Protein AF-A0A8T0FDW3-F1 (afdb_monomer_lite)

Secondary structure (DSSP, 8-state):
----------PPEEEEEEE--GGG--GGGTEEEEEEE--TTSSS-EEEE-SSSEEEEEEESS-EEEEEEEEEPTT-SS-EEEEEEEE-TT-TTTT---------SS--HHHHHHHHHTT--S-----------PPPP-

Sequence (138 aa):
MSSFQNNQRETMHPFLGIVQGANGNEIKYIVEKVIFHLPDSYPDPKRIKEKPPFILSESTSQNVSIEIEVYFCKEAKLKKVNYIYDICINDDEVNALWTKNLMFPNPSKEFEKKLLLAGGPGDYVSSSTIKSEEPQIL

pLDDT: mean 80.21, std 20.62, range [30.88, 98.31]

Organism: Argiope bruennichi (NCBI:txid94029)

InterPro domains:
  IPR038704 YEATS superfamily [G3DSA:2.60.40.1970] (2-118)
  IPR052790 YEATS domain-containing [PTHR47827] (19-126)
  IPR055129 YEATS domain [PF03366] (12-88)
  IPR055129 YEATS domain [PS51037] (1-118)

Structure (mmCIF, N/CA/C/O backbone):
data_AF-A0A8T0FDW3-F1
#
_entry.id   AF-A0A8T0FDW3-F1
#
loop_
_atom_site.group_PDB
_atom_site.id
_atom_site.type_symbol
_atom_site.label_atom_id
_atom_site.label_alt_id
_atom_site.label_comp_id
_atom_site.label_asym_id
_atom_site.label_entity_id
_atom_site.label_seq_id
_atom_site.pdbx_PDB_ins_code
_atom_site.Cartn_x
_atom_site.Cartn_y
_atom_site.Cartn_z
_atom_site.occupancy
_atom_site.B_iso_or_equiv
_atom_site.auth_seq_id
_atom_site.auth_comp_id
_atom_site.auth_asym_id
_atom_site.auth_atom_id
_atom_site.pdbx_PDB_model_num
ATOM 1 N N . MET A 1 1 ? 28.658 -9.476 -48.622 1.00 40.69 1 MET A N 1
ATOM 2 C CA . MET A 1 1 ? 28.288 -8.144 -48.098 1.00 40.69 1 MET A CA 1
ATOM 3 C C . MET A 1 1 ? 27.425 -8.385 -46.880 1.00 40.69 1 MET A C 1
ATOM 5 O O . MET A 1 1 ? 26.350 -8.952 -47.010 1.00 40.69 1 MET A O 1
ATOM 9 N 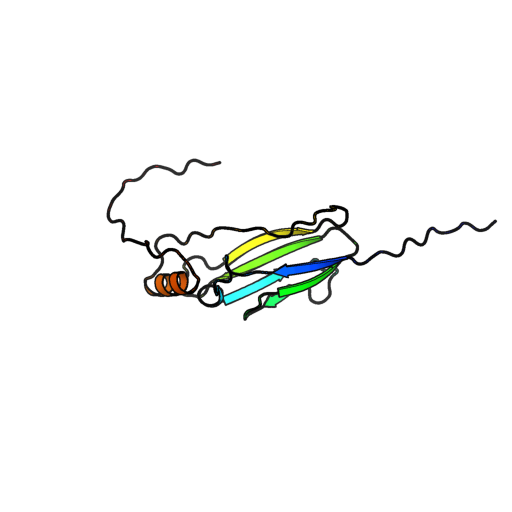N . SER A 1 2 ? 27.994 -8.123 -45.707 1.00 42.75 2 SER A N 1
ATOM 10 C CA . SER A 1 2 ? 27.434 -8.482 -44.407 1.00 42.75 2 SER A CA 1
ATOM 11 C C . SER A 1 2 ? 26.185 -7.663 -44.104 1.00 42.75 2 SER A C 1
ATOM 13 O O . SER A 1 2 ? 26.222 -6.435 -44.109 1.00 42.75 2 SER A O 1
ATOM 15 N N . SER A 1 3 ? 25.085 -8.352 -43.826 1.00 43.28 3 SER A N 1
ATOM 16 C CA . SER A 1 3 ? 23.899 -7.789 -43.195 1.00 43.28 3 SER A CA 1
ATOM 17 C C . SER A 1 3 ? 24.255 -7.381 -41.766 1.00 43.28 3 SER A C 1
ATOM 19 O O . SER A 1 3 ? 24.452 -8.236 -40.903 1.00 43.28 3 SER A O 1
ATOM 21 N N . PHE A 1 4 ? 24.369 -6.076 -41.525 1.00 49.50 4 PHE A N 1
ATOM 22 C CA . PHE A 1 4 ? 24.443 -5.519 -40.180 1.00 49.50 4 PHE A CA 1
ATOM 23 C C . PHE A 1 4 ? 23.096 -5.768 -39.498 1.00 49.50 4 PHE A C 1
ATOM 25 O O . PHE A 1 4 ? 22.122 -5.060 -39.743 1.00 49.50 4 PHE A O 1
ATOM 32 N N . GLN A 1 5 ? 23.026 -6.814 -38.675 1.00 52.56 5 GLN A N 1
ATOM 33 C CA . GLN A 1 5 ? 21.954 -6.934 -37.699 1.00 52.56 5 GLN A CA 1
ATOM 34 C C . GLN A 1 5 ? 22.075 -5.741 -36.752 1.00 52.56 5 GLN A C 1
ATOM 36 O O . GLN A 1 5 ? 23.092 -5.558 -36.082 1.00 52.56 5 GLN A O 1
ATOM 41 N N . ASN A 1 6 ? 21.051 -4.894 -36.771 1.00 45.69 6 ASN A N 1
ATOM 42 C CA . ASN A 1 6 ? 20.924 -3.742 -35.900 1.00 45.69 6 ASN A CA 1
ATOM 43 C C . ASN A 1 6 ? 20.730 -4.276 -34.476 1.00 45.69 6 ASN A C 1
ATOM 45 O O . ASN A 1 6 ? 19.623 -4.624 -34.078 1.00 45.69 6 ASN A O 1
ATOM 49 N N . ASN A 1 7 ? 21.830 -4.441 -33.744 1.00 50.53 7 ASN A N 1
ATOM 50 C CA . ASN A 1 7 ? 21.819 -4.915 -32.369 1.00 50.53 7 ASN A CA 1
ATOM 51 C C . ASN A 1 7 ? 21.440 -3.732 -31.466 1.00 50.53 7 ASN A C 1
ATOM 53 O O . ASN A 1 7 ? 22.295 -3.127 -30.817 1.00 50.53 7 ASN A O 1
ATOM 57 N N . GLN A 1 8 ? 20.165 -3.336 -31.511 1.00 56.88 8 GLN A N 1
ATOM 58 C CA . GLN A 1 8 ? 19.584 -2.457 -30.502 1.00 56.88 8 GLN A CA 1
ATOM 59 C C . GLN A 1 8 ? 19.666 -3.232 -29.187 1.00 56.88 8 GLN A C 1
ATOM 61 O O . GLN A 1 8 ? 18.961 -4.218 -28.996 1.00 56.88 8 GLN A O 1
ATOM 66 N N . ARG A 1 9 ? 20.604 -2.851 -28.314 1.00 56.56 9 ARG A N 1
ATOM 67 C CA . ARG A 1 9 ? 20.646 -3.386 -26.953 1.00 56.56 9 ARG A CA 1
ATOM 68 C C . ARG A 1 9 ? 19.332 -2.976 -26.308 1.00 56.56 9 ARG A C 1
ATOM 70 O O . ARG A 1 9 ? 19.095 -1.778 -26.187 1.00 56.56 9 ARG A O 1
ATOM 77 N N . GLU A 1 10 ? 18.499 -3.941 -25.936 1.00 66.88 10 GLU A N 1
ATOM 78 C CA . GLU A 1 10 ? 17.312 -3.666 -25.131 1.00 66.88 10 GLU A CA 1
ATOM 79 C C . GLU A 1 10 ? 17.762 -2.921 -23.871 1.00 66.88 10 GLU A C 1
ATOM 81 O O . GLU A 1 10 ? 18.497 -3.453 -23.035 1.00 66.88 10 GLU A O 1
ATOM 86 N N . THR A 1 11 ? 17.415 -1.640 -23.784 1.00 79.38 11 THR A N 1
ATOM 87 C CA . THR A 1 11 ? 17.763 -0.810 -22.638 1.00 79.38 11 THR A CA 1
ATOM 88 C C . THR A 1 11 ? 16.806 -1.141 -21.507 1.00 79.38 11 THR A C 1
ATOM 90 O O . THR A 1 11 ? 15.592 -1.129 -21.684 1.00 79.38 11 THR A O 1
ATOM 93 N N . MET A 1 12 ? 17.345 -1.461 -20.332 1.00 86.56 12 MET A N 1
ATOM 94 C CA . MET A 1 12 ? 16.525 -1.616 -19.136 1.00 86.56 12 MET A CA 1
ATOM 95 C C . MET A 1 12 ? 16.306 -0.255 -18.480 1.00 86.56 12 MET A C 1
ATOM 97 O O . MET A 1 12 ? 17.262 0.438 -18.133 1.00 86.56 12 MET A O 1
ATOM 101 N N . HIS A 1 13 ? 15.044 0.094 -18.274 1.00 86.44 13 HIS A N 1
ATOM 102 C CA . HIS A 1 13 ? 14.599 1.322 -17.633 1.00 86.44 13 HIS A CA 1
ATOM 103 C C . HIS A 1 13 ? 14.225 1.025 -16.178 1.00 86.44 13 HIS A C 1
ATOM 105 O O . HIS A 1 13 ? 13.362 0.176 -15.947 1.00 86.44 13 HIS A O 1
ATOM 111 N N . PRO A 1 14 ? 14.872 1.663 -15.187 1.00 86.69 14 PRO A N 1
ATOM 112 C CA . PRO A 1 14 ? 14.521 1.470 -13.787 1.00 86.69 14 PRO A CA 1
ATOM 113 C C . PRO A 1 14 ? 13.188 2.151 -13.460 1.00 86.69 14 PRO A C 1
ATOM 115 O O . PRO A 1 14 ? 12.895 3.232 -13.967 1.00 86.69 14 PRO A O 1
ATOM 118 N N . PHE A 1 15 ? 12.412 1.558 -12.557 1.00 86.56 15 PHE A N 1
ATOM 119 C CA . PHE A 1 15 ? 11.223 2.179 -11.982 1.00 86.56 15 PHE A CA 1
ATOM 120 C C . PHE A 1 15 ? 11.112 1.889 -10.481 1.00 86.56 15 PHE A C 1
ATOM 122 O O . PHE A 1 15 ? 11.672 0.919 -9.960 1.00 86.56 15 PHE A O 1
ATOM 129 N N . LEU A 1 16 ? 10.362 2.746 -9.784 1.00 87.88 16 LEU A N 1
ATOM 130 C CA . LEU A 1 16 ? 10.145 2.657 -8.345 1.00 87.88 16 LEU A CA 1
ATOM 131 C C . LEU A 1 16 ? 8.647 2.748 -8.031 1.00 87.88 16 LEU A C 1
ATOM 133 O O . LEU A 1 16 ? 8.022 3.783 -8.241 1.00 87.88 16 LEU A O 1
ATOM 137 N N . GLY A 1 17 ? 8.074 1.670 -7.500 1.00 88.44 17 GLY A N 1
ATOM 138 C CA . GLY A 1 17 ? 6.724 1.674 -6.940 1.00 88.44 17 GLY A CA 1
ATOM 139 C C . GLY A 1 17 ? 6.772 2.034 -5.458 1.00 88.44 17 GLY A C 1
ATOM 140 O O . GLY A 1 17 ? 7.350 1.283 -4.672 1.00 88.44 17 GLY A O 1
ATOM 141 N N . ILE A 1 18 ? 6.168 3.158 -5.062 1.00 89.25 18 ILE A N 1
ATOM 142 C CA . ILE A 1 18 ? 6.096 3.599 -3.660 1.00 89.25 18 ILE A CA 1
ATOM 143 C C . ILE A 1 18 ? 4.634 3.689 -3.227 1.00 89.25 18 ILE A C 1
ATOM 145 O O . ILE A 1 18 ? 3.839 4.388 -3.850 1.00 89.25 18 ILE A O 1
ATOM 149 N N . VAL A 1 19 ? 4.301 3.055 -2.102 1.00 92.25 19 VAL A N 1
ATOM 150 C CA . VAL A 1 19 ? 3.042 3.300 -1.386 1.00 92.25 19 VAL A CA 1
ATOM 151 C C . VAL A 1 19 ? 3.359 3.993 -0.064 1.00 92.25 19 VAL A C 1
ATOM 153 O O . VAL A 1 19 ? 4.004 3.420 0.815 1.00 92.25 19 VAL A O 1
ATOM 156 N N . GLN A 1 20 ? 2.918 5.241 0.084 1.00 91.62 20 GLN A N 1
ATOM 157 C CA . GLN A 1 20 ? 3.177 6.059 1.270 1.00 91.62 20 GLN A CA 1
ATOM 158 C C . GLN A 1 20 ? 2.017 7.011 1.571 1.00 91.62 20 GLN A C 1
ATOM 160 O O . GLN A 1 20 ? 1.176 7.268 0.711 1.00 91.62 20 GLN A O 1
ATOM 165 N N . GLY A 1 21 ? 1.972 7.532 2.799 1.00 89.00 21 GLY A N 1
ATOM 166 C CA . GLY A 1 21 ? 1.019 8.575 3.162 1.00 89.00 21 GLY A CA 1
ATOM 167 C C . GLY A 1 21 ? 1.351 9.906 2.504 1.00 89.00 21 GLY A C 1
ATOM 168 O O . GLY A 1 21 ? 2.520 10.238 2.295 1.00 89.00 21 GLY A O 1
ATOM 169 N N . ALA A 1 22 ? 0.313 10.692 2.216 1.00 82.50 22 ALA A N 1
ATOM 170 C CA . ALA A 1 22 ? 0.482 12.076 1.791 1.00 82.50 22 ALA A CA 1
ATOM 171 C C . ALA A 1 22 ? 1.274 12.867 2.847 1.00 82.50 22 ALA A C 1
ATOM 173 O O . ALA A 1 22 ? 1.150 12.603 4.043 1.00 82.50 22 ALA A O 1
ATOM 174 N N . ASN A 1 23 ? 2.08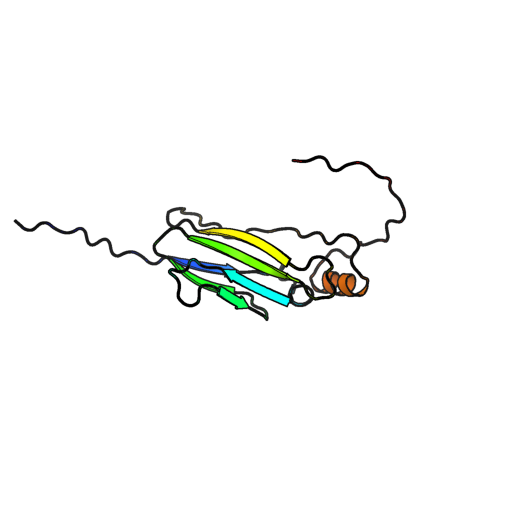4 13.833 2.406 1.00 81.50 23 ASN A N 1
ATOM 175 C CA . ASN A 1 23 ? 2.868 14.724 3.273 1.00 81.50 23 ASN A CA 1
ATOM 176 C C . ASN A 1 23 ? 3.775 14.004 4.297 1.00 81.50 23 ASN A C 1
ATOM 178 O O . ASN A 1 23 ? 4.078 14.559 5.348 1.00 81.50 23 ASN A O 1
ATOM 182 N N . GLY A 1 24 ? 4.203 12.768 4.011 1.00 81.19 24 GLY A N 1
ATOM 183 C CA . GLY A 1 24 ? 5.052 11.982 4.915 1.00 81.19 24 GLY A CA 1
ATOM 184 C C . GLY A 1 24 ? 4.307 11.323 6.080 1.00 81.19 24 GLY A C 1
ATOM 185 O O . GLY A 1 24 ? 4.947 10.787 6.983 1.00 81.19 24 GLY A O 1
ATOM 186 N N . ASN A 1 25 ? 2.971 11.331 6.066 1.00 89.38 25 ASN A N 1
ATOM 187 C CA . ASN A 1 25 ? 2.173 10.691 7.105 1.00 89.38 25 ASN A CA 1
ATOM 188 C C . ASN A 1 25 ? 2.428 9.177 7.175 1.00 89.38 25 ASN A C 1
ATOM 190 O O . ASN A 1 25 ? 2.535 8.472 6.165 1.00 89.38 25 ASN A O 1
ATOM 194 N N . GLU A 1 26 ? 2.476 8.649 8.395 1.00 91.56 26 GLU A N 1
ATOM 195 C CA . GLU A 1 26 ? 2.786 7.245 8.636 1.00 91.56 26 GLU A CA 1
ATOM 196 C C . GLU A 1 26 ? 1.557 6.345 8.428 1.00 91.56 26 GLU A C 1
ATOM 198 O O . GLU A 1 26 ? 0.805 6.042 9.350 1.00 91.56 26 GLU A O 1
ATOM 203 N N . ILE A 1 27 ? 1.377 5.813 7.220 1.00 94.62 27 ILE A N 1
ATOM 204 C CA . ILE A 1 27 ? 0.241 4.918 6.912 1.00 94.62 27 ILE A CA 1
ATOM 205 C C . ILE A 1 27 ? 0.340 3.520 7.542 1.00 94.62 27 ILE A C 1
ATOM 207 O O . ILE A 1 27 ? -0.606 2.740 7.456 1.00 94.62 27 ILE A O 1
ATOM 211 N N . LYS A 1 28 ? 1.443 3.197 8.230 1.00 94.56 28 LYS A N 1
ATOM 212 C CA . LYS A 1 28 ? 1.653 1.908 8.920 1.00 94.56 28 LYS A CA 1
ATOM 213 C C . LYS A 1 28 ? 0.601 1.604 9.994 1.00 94.56 28 LYS A C 1
ATOM 215 O O . LYS A 1 28 ? 0.427 0.452 10.369 1.00 94.56 28 LYS A O 1
ATOM 220 N N . TYR A 1 29 ? -0.089 2.626 10.507 1.00 95.25 29 TYR A N 1
ATOM 221 C CA . TYR A 1 29 ? -1.170 2.437 11.477 1.00 95.25 29 TYR A CA 1
ATOM 222 C C . TYR A 1 29 ? -2.430 1.846 10.838 1.00 95.25 29 TYR A C 1
ATOM 224 O O . TYR A 1 29 ? -3.182 1.148 11.516 1.00 95.25 29 TYR A O 1
ATOM 232 N N . ILE A 1 30 ? -2.658 2.106 9.549 1.00 95.50 30 ILE A N 1
ATOM 233 C CA . ILE A 1 30 ? -3.865 1.681 8.829 1.00 95.50 30 ILE A CA 1
ATOM 234 C C . ILE A 1 30 ? -3.592 0.602 7.777 1.00 95.50 30 ILE A C 1
ATOM 236 O O . ILE A 1 30 ? -4.507 -0.148 7.457 1.00 95.50 30 ILE A O 1
ATOM 240 N N . VAL A 1 31 ? -2.360 0.489 7.272 1.00 96.88 31 VAL A N 1
ATOM 241 C CA . VAL A 1 31 ? -1.943 -0.509 6.275 1.00 96.88 31 VAL A CA 1
ATOM 242 C C . VAL A 1 31 ? -1.252 -1.686 6.958 1.00 96.88 31 VAL A C 1
ATOM 244 O O . VAL A 1 31 ? -0.251 -1.509 7.645 1.00 96.88 31 VAL A O 1
ATOM 247 N N . GLU A 1 32 ? -1.775 -2.890 6.730 1.00 97.50 32 GLU A N 1
ATOM 248 C CA . GLU A 1 32 ? -1.192 -4.155 7.189 1.00 97.50 32 GLU A CA 1
ATOM 249 C C . GLU A 1 32 ? -0.068 -4.624 6.260 1.00 97.50 32 GLU A C 1
ATOM 251 O O . GLU A 1 32 ? 1.002 -5.009 6.719 1.00 97.50 32 GLU A O 1
ATOM 256 N N . LYS A 1 33 ? -0.307 -4.597 4.946 1.00 98.19 33 LYS A N 1
ATOM 257 C CA . LYS A 1 33 ? 0.688 -4.963 3.933 1.00 98.19 33 LYS A CA 1
ATOM 258 C C . LYS A 1 33 ? 0.337 -4.384 2.573 1.00 98.19 33 LYS A C 1
ATOM 260 O O . LYS A 1 33 ? -0.826 -4.117 2.276 1.00 98.19 33 LYS A O 1
ATOM 265 N N . VAL A 1 34 ? 1.352 -4.277 1.728 1.00 98.31 34 VAL A N 1
ATOM 266 C CA . VAL A 1 34 ? 1.222 -3.960 0.307 1.00 98.31 34 VAL A CA 1
ATOM 267 C C . VAL A 1 34 ? 1.709 -5.152 -0.504 1.00 98.31 34 VAL A C 1
ATOM 269 O O . VAL A 1 34 ? 2.735 -5.749 -0.172 1.00 98.31 34 VAL A O 1
ATOM 272 N N . ILE A 1 35 ? 0.979 -5.515 -1.551 1.00 98.31 35 ILE A N 1
ATOM 273 C CA . ILE A 1 35 ? 1.390 -6.545 -2.501 1.00 98.31 35 ILE A CA 1
ATOM 274 C C . ILE A 1 35 ? 1.505 -5.907 -3.877 1.00 98.31 35 ILE A C 1
ATOM 276 O O . ILE A 1 35 ? 0.537 -5.344 -4.374 1.00 98.31 35 ILE A O 1
ATOM 280 N N . PHE A 1 36 ? 2.681 -6.016 -4.484 1.00 97.69 36 PHE A N 1
ATOM 281 C CA . PHE A 1 36 ? 2.900 -5.649 -5.876 1.00 97.69 36 PHE A CA 1
ATOM 282 C C . PHE A 1 36 ? 2.861 -6.913 -6.731 1.00 97.69 36 PHE A C 1
ATOM 284 O O . PHE A 1 36 ? 3.559 -7.885 -6.434 1.00 97.69 36 PHE A O 1
ATOM 291 N N . HIS A 1 37 ? 2.047 -6.887 -7.774 1.00 97.88 37 HIS A N 1
ATOM 292 C CA . HIS A 1 37 ? 1.887 -7.939 -8.761 1.00 97.88 37 HIS A CA 1
ATOM 293 C C . HIS A 1 37 ? 2.512 -7.464 -10.072 1.00 97.88 37 HIS A C 1
ATOM 295 O O . HIS A 1 37 ? 1.968 -6.598 -10.757 1.00 97.88 37 HIS A O 1
ATOM 301 N N . LEU A 1 38 ? 3.683 -8.013 -10.380 1.00 96.62 38 LEU A N 1
ATOM 302 C CA . LEU A 1 38 ? 4.368 -7.867 -11.658 1.00 96.62 38 LEU A CA 1
ATOM 303 C C . LEU A 1 38 ? 3.912 -8.968 -12.632 1.00 96.62 38 LEU A C 1
ATOM 305 O O . LEU A 1 38 ? 3.389 -9.991 -12.186 1.00 96.62 38 LEU A O 1
ATOM 309 N N . PRO A 1 39 ? 4.132 -8.805 -13.948 1.00 95.69 39 PRO A N 1
ATOM 310 C CA . PRO A 1 39 ? 3.927 -9.886 -14.908 1.00 95.69 39 PRO A CA 1
ATOM 311 C C . PRO A 1 39 ? 4.795 -11.115 -14.617 1.00 95.69 39 PRO A C 1
ATOM 313 O O . PRO A 1 39 ? 5.908 -10.989 -14.109 1.00 95.69 39 PRO A O 1
ATOM 316 N N . ASP A 1 40 ? 4.342 -12.291 -15.054 1.00 96.00 40 ASP A N 1
ATOM 317 C CA . ASP A 1 40 ? 5.026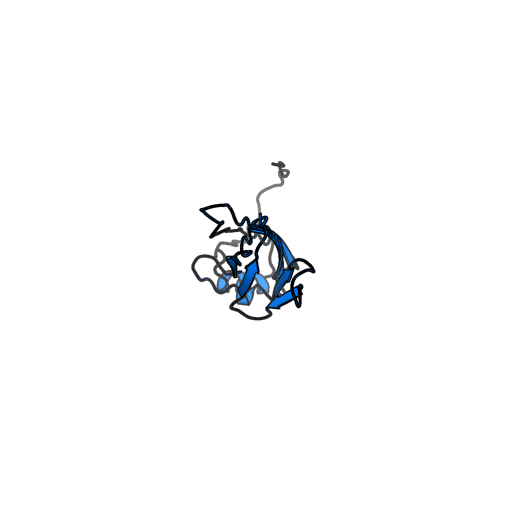 -13.581 -14.845 1.00 96.00 40 ASP A CA 1
ATOM 318 C C . ASP A 1 40 ? 6.427 -13.675 -15.480 1.00 96.00 40 ASP A C 1
ATOM 320 O O . ASP A 1 40 ? 7.188 -14.594 -15.180 1.00 96.00 40 ASP A O 1
ATOM 324 N N . SER A 1 41 ? 6.796 -12.727 -16.347 1.00 93.50 41 SER A N 1
ATOM 325 C CA . SER A 1 41 ? 8.158 -12.600 -16.877 1.00 93.50 41 SER A CA 1
ATOM 326 C C . SER A 1 41 ? 9.180 -12.169 -15.818 1.00 93.50 41 SER A C 1
ATOM 328 O O . SER A 1 41 ? 10.381 -12.318 -16.037 1.00 93.50 41 SER A O 1
ATOM 330 N N . TYR A 1 42 ? 8.727 -11.615 -14.691 1.00 95.38 42 TYR A N 1
ATOM 331 C CA . TYR A 1 42 ? 9.582 -11.221 -13.577 1.00 95.38 42 TYR A CA 1
ATOM 332 C C . TYR A 1 42 ? 9.829 -12.396 -12.627 1.00 95.38 42 TYR A C 1
ATOM 334 O O . TYR A 1 42 ? 8.900 -13.145 -12.322 1.00 95.38 42 TYR A O 1
ATOM 342 N N . PRO A 1 43 ? 11.048 -12.541 -12.075 1.00 94.25 43 PRO A N 1
ATOM 343 C CA . PRO A 1 43 ? 11.276 -13.460 -10.970 1.00 94.25 43 PRO A CA 1
ATOM 344 C C . PRO A 1 43 ? 10.486 -12.996 -9.739 1.00 94.25 43 PRO A C 1
ATOM 346 O O . PRO A 1 43 ? 10.498 -11.812 -9.384 1.00 94.25 43 PRO A O 1
ATOM 349 N N . ASP A 1 44 ? 9.811 -13.937 -9.079 1.00 95.44 44 ASP A N 1
ATOM 350 C CA . ASP A 1 44 ? 8.940 -13.684 -7.928 1.00 95.44 44 ASP A CA 1
ATOM 351 C C . ASP A 1 44 ? 7.918 -12.562 -8.200 1.00 95.44 44 ASP A C 1
ATOM 353 O O . ASP A 1 44 ? 7.953 -11.519 -7.541 1.00 95.44 44 ASP A O 1
ATOM 357 N N . PRO A 1 45 ? 6.991 -12.739 -9.160 1.00 97.06 45 PRO A N 1
ATOM 358 C CA . PRO A 1 45 ? 6.130 -11.657 -9.647 1.00 97.06 45 PRO A CA 1
ATOM 359 C C . PRO A 1 45 ? 5.200 -11.085 -8.566 1.00 97.06 45 PRO A C 1
ATOM 361 O O . PRO A 1 45 ? 4.731 -9.957 -8.672 1.00 97.06 45 PRO A O 1
ATOM 364 N N . LYS A 1 46 ? 4.963 -11.823 -7.476 1.00 97.88 46 LYS A N 1
ATOM 365 C CA . LYS A 1 46 ? 4.206 -11.356 -6.311 1.00 97.88 46 LYS A CA 1
ATOM 366 C C . LYS A 1 46 ? 5.146 -10.912 -5.190 1.00 97.88 46 LYS A C 1
ATOM 368 O O . LYS A 1 46 ? 5.697 -11.739 -4.465 1.00 97.88 46 LYS A O 1
ATOM 373 N N . ARG A 1 47 ? 5.267 -9.602 -4.974 1.00 97.75 47 ARG A N 1
ATOM 374 C CA . ARG A 1 47 ? 6.140 -9.008 -3.947 1.00 97.75 47 ARG A CA 1
ATOM 375 C C . ARG A 1 47 ? 5.325 -8.476 -2.778 1.00 97.75 47 ARG A C 1
ATOM 377 O O . ARG A 1 47 ? 4.574 -7.519 -2.924 1.00 97.75 47 ARG A O 1
ATOM 384 N N . ILE A 1 48 ? 5.506 -9.070 -1.602 1.00 98.12 48 ILE A N 1
ATOM 385 C CA . ILE A 1 48 ? 4.787 -8.691 -0.379 1.00 98.12 48 ILE A CA 1
ATOM 386 C C . ILE A 1 48 ? 5.673 -7.783 0.481 1.00 98.12 48 ILE A C 1
ATOM 388 O O . ILE A 1 48 ? 6.835 -8.096 0.743 1.00 98.12 48 ILE A O 1
ATOM 392 N N . LYS A 1 49 ? 5.119 -6.658 0.937 1.00 97.75 49 LYS A N 1
ATOM 393 C CA . LYS A 1 49 ? 5.747 -5.709 1.861 1.00 97.75 49 LYS A CA 1
ATOM 394 C C . LYS A 1 49 ? 4.853 -5.538 3.085 1.00 97.75 49 LYS A C 1
ATOM 396 O O . LYS A 1 49 ? 3.835 -4.860 3.028 1.00 97.75 49 LYS A O 1
ATOM 401 N N . GLU A 1 50 ? 5.236 -6.164 4.191 1.00 96.88 50 GLU A N 1
ATOM 402 C CA . GLU A 1 50 ? 4.449 -6.174 5.439 1.00 96.88 50 GLU A CA 1
ATOM 403 C C . GLU A 1 50 ? 4.775 -5.002 6.374 1.00 96.88 50 GLU A C 1
ATOM 405 O O . GLU A 1 50 ? 4.081 -4.767 7.357 1.00 96.88 50 GLU A O 1
ATOM 410 N N . LYS A 1 51 ? 5.858 -4.264 6.106 1.00 94.25 51 LYS A N 1
ATOM 411 C CA . LYS A 1 51 ? 6.292 -3.120 6.916 1.00 94.25 51 LYS A CA 1
ATOM 412 C C . LYS A 1 51 ? 6.792 -1.989 6.019 1.00 94.25 51 LYS A C 1
ATOM 414 O O . LYS A 1 51 ? 7.329 -2.276 4.946 1.00 94.25 51 LYS A O 1
ATOM 419 N N . PRO A 1 52 ? 6.649 -0.722 6.448 1.00 92.75 52 PRO A N 1
ATOM 420 C CA . PRO A 1 52 ? 7.232 0.400 5.730 1.00 92.75 52 PRO A CA 1
ATOM 421 C C . PRO A 1 52 ? 8.774 0.329 5.753 1.00 92.75 52 PRO A C 1
ATOM 423 O O . PRO A 1 52 ? 9.344 -0.197 6.714 1.00 92.75 52 PRO A O 1
ATOM 426 N N . PRO A 1 53 ? 9.456 0.902 4.747 1.00 93.81 53 PRO A N 1
ATOM 427 C CA . PRO A 1 53 ? 8.873 1.557 3.578 1.00 93.81 53 PRO A CA 1
ATOM 428 C C . PRO A 1 53 ? 8.326 0.538 2.557 1.00 93.81 53 PRO A C 1
ATOM 430 O O . PRO A 1 53 ? 8.974 -0.458 2.234 1.00 93.81 53 PRO A O 1
ATOM 433 N N . PHE A 1 54 ? 7.119 0.786 2.037 1.00 95.31 54 PHE A N 1
ATOM 434 C CA . PHE A 1 54 ? 6.466 -0.093 1.061 1.00 95.31 54 PHE A CA 1
ATOM 435 C C . PHE A 1 54 ? 6.962 0.234 -0.352 1.00 95.31 54 PHE A C 1
ATOM 437 O O . PHE A 1 54 ? 6.317 0.972 -1.097 1.00 95.31 54 PHE A O 1
ATOM 444 N N . ILE A 1 55 ? 8.149 -0.280 -0.682 1.00 93.31 55 ILE A N 1
ATOM 445 C CA . ILE A 1 55 ? 8.868 0.048 -1.919 1.00 93.31 55 ILE A CA 1
ATOM 446 C C . ILE A 1 55 ? 9.119 -1.203 -2.767 1.00 93.31 55 ILE A C 1
ATOM 448 O O . ILE A 1 55 ? 9.566 -2.239 -2.25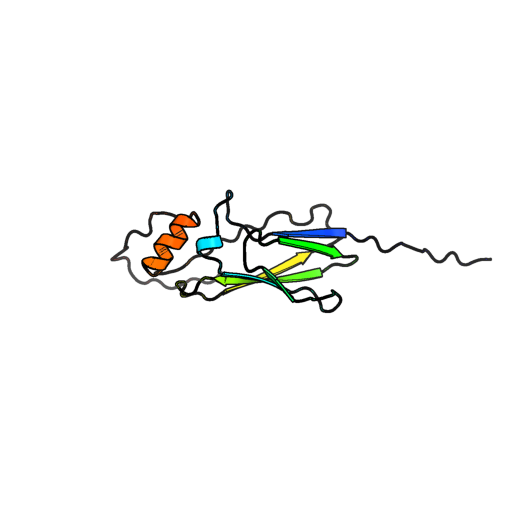9 1.00 93.31 55 ILE A O 1
ATOM 452 N N . LEU A 1 56 ? 8.890 -1.066 -4.072 1.00 93.06 56 LEU A N 1
ATOM 453 C CA . LEU A 1 56 ? 9.312 -1.976 -5.133 1.00 93.06 56 LEU A CA 1
ATOM 454 C C . LEU A 1 56 ? 10.320 -1.257 -6.038 1.00 93.06 56 LEU A C 1
ATOM 456 O O . LEU A 1 56 ? 9.998 -0.200 -6.565 1.00 93.06 56 LEU A O 1
ATOM 460 N N . SER A 1 57 ? 11.505 -1.836 -6.231 1.00 92.56 57 SER A N 1
ATOM 461 C CA . SER A 1 57 ? 12.571 -1.309 -7.095 1.00 92.56 57 SER A CA 1
ATOM 462 C C . SER A 1 57 ? 12.898 -2.354 -8.150 1.00 92.56 57 SER A C 1
ATOM 464 O O . SER A 1 57 ? 13.331 -3.445 -7.787 1.00 92.56 57 SER A O 1
ATOM 466 N N . GLU A 1 58 ? 12.689 -2.032 -9.420 1.00 93.12 58 GLU A N 1
ATOM 467 C CA . GLU A 1 58 ? 12.783 -2.977 -10.539 1.00 93.12 58 GLU A CA 1
ATOM 468 C C . GLU A 1 58 ? 13.209 -2.260 -11.826 1.00 93.12 58 GLU A C 1
ATOM 470 O O . GLU A 1 58 ? 13.374 -1.038 -11.848 1.00 93.12 58 GLU A O 1
ATOM 475 N N . SER A 1 59 ? 13.389 -3.018 -12.908 1.00 89.44 59 SER A N 1
ATOM 476 C CA . SER A 1 59 ? 13.622 -2.478 -14.246 1.00 89.44 59 SER A CA 1
ATOM 477 C C . SER A 1 59 ? 12.790 -3.191 -15.314 1.00 89.44 59 SER A C 1
ATOM 479 O O . SER A 1 59 ? 12.333 -4.319 -15.135 1.00 89.44 59 SER A O 1
ATOM 481 N N . THR A 1 60 ? 12.562 -2.526 -16.444 1.00 89.75 60 THR A N 1
ATOM 482 C CA . THR A 1 60 ? 11.835 -3.091 -17.587 1.00 89.75 60 THR A CA 1
ATOM 483 C C . THR A 1 60 ? 12.436 -2.644 -18.919 1.00 89.75 60 THR A C 1
ATOM 485 O O . THR A 1 60 ? 12.925 -1.523 -19.022 1.00 89.75 60 THR A O 1
ATOM 488 N N . SER A 1 61 ? 12.411 -3.502 -19.941 1.00 89.94 61 SER A N 1
ATOM 489 C CA . SER A 1 61 ? 12.721 -3.143 -21.339 1.00 89.94 61 SER A CA 1
ATOM 490 C C . SER A 1 61 ? 11.467 -2.948 -22.204 1.00 89.94 61 SER A C 1
ATOM 492 O O . SER A 1 61 ? 11.575 -2.546 -23.360 1.00 89.94 61 SER A O 1
ATOM 494 N N . GLN A 1 62 ? 10.272 -3.182 -21.644 1.00 90.06 62 GLN A N 1
ATOM 495 C CA . GLN A 1 62 ? 8.973 -2.965 -22.295 1.00 90.06 62 GLN A CA 1
ATOM 496 C C . GLN A 1 62 ? 7.957 -2.239 -21.392 1.00 90.06 62 GLN A C 1
ATOM 498 O O . GLN A 1 62 ? 8.135 -2.142 -20.176 1.00 90.06 62 GLN A O 1
ATOM 503 N N . ASN A 1 63 ? 6.854 -1.760 -21.970 1.00 90.44 63 ASN A N 1
ATOM 504 C CA . ASN A 1 63 ? 5.734 -1.253 -21.174 1.00 90.44 63 ASN A CA 1
ATOM 505 C C . ASN A 1 63 ? 5.194 -2.359 -20.253 1.00 90.44 63 ASN A C 1
ATOM 507 O O . ASN A 1 63 ? 5.105 -3.522 -20.658 1.00 90.44 63 ASN A O 1
ATOM 511 N N . VAL A 1 64 ? 4.833 -2.002 -19.021 1.00 90.62 64 VAL A N 1
ATOM 512 C CA . VAL A 1 64 ? 4.388 -2.968 -18.010 1.00 90.62 64 VAL A CA 1
ATOM 513 C C . VAL A 1 64 ? 3.285 -2.399 -17.128 1.00 90.62 64 VAL A C 1
ATOM 515 O O . VAL A 1 64 ? 3.389 -1.276 -16.651 1.00 90.62 64 VAL A O 1
ATOM 518 N N . SER A 1 65 ? 2.253 -3.199 -16.872 1.00 91.69 65 SER A N 1
ATOM 519 C CA . SER A 1 65 ? 1.205 -2.905 -15.893 1.00 91.69 65 SER A CA 1
ATOM 520 C C . SER A 1 65 ? 1.505 -3.624 -14.580 1.00 91.69 65 SER A C 1
ATOM 522 O O . SER A 1 65 ? 1.808 -4.818 -14.577 1.00 91.69 65 SER A O 1
ATOM 524 N N . ILE A 1 66 ? 1.402 -2.908 -13.462 1.00 92.38 66 ILE A N 1
ATOM 525 C CA . ILE A 1 66 ? 1.605 -3.438 -12.111 1.00 92.38 66 ILE A CA 1
ATOM 526 C C . ILE A 1 66 ? 0.308 -3.285 -11.327 1.00 92.38 66 ILE A C 1
ATOM 528 O O . ILE A 1 66 ? -0.198 -2.174 -11.177 1.00 92.38 66 ILE 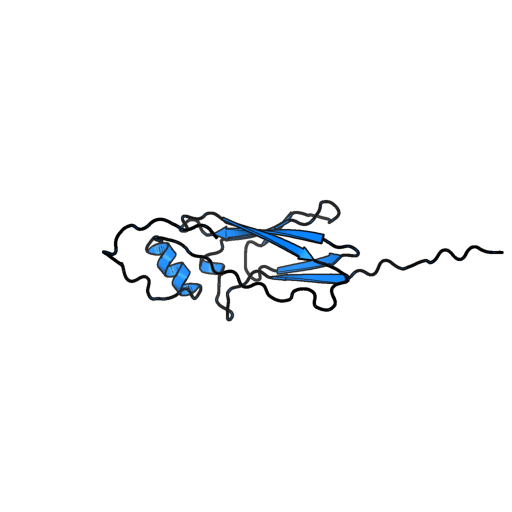A O 1
ATOM 532 N N . GLU A 1 67 ? -0.209 -4.386 -10.784 1.00 95.69 67 GLU A N 1
ATOM 533 C CA . GLU A 1 67 ? -1.310 -4.335 -9.819 1.00 95.69 67 GLU A CA 1
ATOM 534 C C . GLU A 1 67 ? -0.752 -4.180 -8.395 1.00 95.69 67 GLU A C 1
ATOM 536 O O . GLU A 1 67 ? 0.200 -4.846 -7.991 1.00 95.69 67 GLU A O 1
ATOM 541 N N . ILE A 1 68 ? -1.340 -3.272 -7.622 1.00 95.75 68 ILE A N 1
ATOM 542 C CA . ILE A 1 68 ? -0.937 -2.937 -6.260 1.00 95.75 68 ILE A CA 1
ATOM 543 C C . ILE A 1 68 ? -2.133 -3.163 -5.342 1.00 95.75 68 ILE A C 1
ATOM 545 O O . ILE A 1 68 ? -3.104 -2.408 -5.380 1.00 95.75 68 ILE A O 1
ATOM 549 N N . GLU A 1 69 ? -2.047 -4.174 -4.482 1.00 97.38 69 GLU A N 1
ATOM 550 C CA . GLU A 1 69 ? -3.026 -4.414 -3.424 1.00 97.38 69 GLU A CA 1
ATOM 551 C C . GLU A 1 69 ? -2.548 -3.784 -2.115 1.00 97.38 69 GLU A C 1
ATOM 553 O O . GLU A 1 69 ? -1.481 -4.123 -1.599 1.00 97.38 69 GLU A O 1
ATOM 558 N N . VAL A 1 70 ? -3.358 -2.906 -1.531 1.00 97.25 70 VAL A N 1
ATOM 559 C CA . VAL A 1 70 ? -3.113 -2.329 -0.205 1.00 97.25 70 VAL A CA 1
ATOM 560 C C . VAL A 1 70 ? -4.103 -2.947 0.769 1.00 97.25 70 VAL A C 1
ATOM 562 O O . VAL A 1 70 ? -5.297 -2.670 0.690 1.00 97.25 70 VAL A O 1
ATOM 565 N N . TYR A 1 71 ? -3.615 -3.785 1.682 1.00 97.94 71 TYR A N 1
ATOM 566 C CA . TYR A 1 71 ? -4.422 -4.397 2.737 1.00 97.94 71 TYR A CA 1
ATOM 567 C C . TYR A 1 71 ? -4.446 -3.492 3.960 1.00 97.94 71 TYR A C 1
ATOM 569 O O . TYR A 1 71 ? -3.398 -3.046 4.433 1.00 97.94 71 TYR A O 1
ATOM 577 N N . PHE A 1 72 ? -5.638 -3.257 4.497 1.00 96.88 72 PHE A N 1
ATOM 578 C CA . PHE A 1 72 ? -5.814 -2.492 5.723 1.00 96.88 72 PHE A CA 1
ATOM 579 C C . PHE A 1 72 ? -5.831 -3.403 6.942 1.00 96.88 72 PHE A C 1
ATOM 581 O O . PHE A 1 72 ? -6.127 -4.592 6.846 1.00 96.88 72 PHE A O 1
ATOM 588 N N . CYS A 1 73 ? -5.521 -2.827 8.099 1.00 95.06 73 CYS A N 1
ATOM 589 C CA . CYS A 1 73 ? -5.579 -3.544 9.363 1.00 95.06 73 CYS A CA 1
ATOM 590 C C . CYS A 1 73 ? -7.001 -4.042 9.677 1.00 95.06 73 CYS A C 1
ATOM 592 O O . CYS A 1 73 ? -7.998 -3.501 9.200 1.00 95.06 73 CYS A O 1
ATOM 594 N N . LYS A 1 74 ? -7.096 -5.074 10.520 1.00 94.56 74 LYS A N 1
ATOM 595 C CA . LYS A 1 74 ? -8.350 -5.766 10.876 1.00 94.56 74 LYS A CA 1
ATOM 596 C C . LYS A 1 74 ? -9.472 -4.861 11.406 1.00 94.56 74 LYS A C 1
ATOM 598 O O . LYS A 1 74 ? -10.635 -5.247 11.371 1.00 94.56 74 LYS A O 1
ATOM 603 N N . GLU A 1 75 ? -9.131 -3.698 11.954 1.00 94.06 75 GLU A N 1
ATOM 604 C CA . GLU A 1 75 ? -10.083 -2.728 12.494 1.00 94.06 75 GLU A CA 1
ATOM 605 C C . GLU A 1 75 ? -10.793 -1.938 11.384 1.00 94.06 75 GLU A C 1
ATOM 607 O O . GLU A 1 75 ? -11.857 -1.355 11.623 1.00 94.06 75 GLU A O 1
ATOM 612 N N . ALA A 1 76 ? -10.231 -1.937 10.172 1.00 92.50 76 ALA A N 1
ATOM 613 C CA . ALA A 1 76 ? -10.862 -1.405 8.980 1.00 92.50 76 ALA A CA 1
ATOM 614 C C . ALA A 1 76 ? -11.974 -2.347 8.496 1.00 92.50 76 ALA A C 1
ATOM 616 O O . ALA A 1 76 ? -11.789 -3.554 8.349 1.00 92.50 76 ALA A O 1
ATOM 617 N N . LYS A 1 77 ? -13.144 -1.785 8.174 1.00 90.94 77 LYS A N 1
ATOM 618 C CA . LYS A 1 77 ? -14.218 -2.540 7.501 1.00 90.94 77 LYS A CA 1
ATOM 619 C C . LYS A 1 77 ? -13.837 -2.904 6.063 1.00 90.94 77 LYS A C 1
ATOM 621 O O . LYS A 1 77 ? -14.161 -3.990 5.587 1.00 90.94 77 LYS A O 1
ATOM 626 N N . LEU A 1 78 ? -13.161 -1.985 5.374 1.00 92.00 78 LEU A N 1
ATOM 627 C CA . LEU A 1 78 ? -12.605 -2.215 4.047 1.00 92.00 78 LEU A CA 1
ATOM 628 C C . LEU A 1 78 ? -11.317 -3.025 4.199 1.00 92.00 78 LEU A C 1
ATOM 630 O O . LEU A 1 78 ? -10.385 -2.558 4.841 1.00 92.00 78 LEU A O 1
ATOM 634 N N . LYS A 1 79 ? -11.267 -4.230 3.623 1.00 94.19 79 LYS A N 1
ATOM 635 C CA . LYS A 1 79 ? -10.113 -5.134 3.781 1.00 94.19 79 LYS A CA 1
ATOM 636 C C . LYS A 1 79 ? -8.920 -4.738 2.920 1.00 94.19 79 LYS A C 1
ATOM 638 O O . LYS A 1 79 ? -7.783 -4.861 3.362 1.00 94.19 79 LYS A O 1
ATOM 643 N N . LYS A 1 80 ? -9.176 -4.310 1.683 1.00 96.12 80 LYS A N 1
ATOM 644 C CA . LYS A 1 80 ? -8.139 -3.895 0.740 1.00 96.12 80 LYS A CA 1
ATOM 645 C C . LYS A 1 80 ? -8.675 -2.949 -0.326 1.00 96.12 80 LYS A C 1
ATOM 647 O O . LYS A 1 80 ? -9.885 -2.894 -0.543 1.00 96.12 80 LYS A O 1
ATOM 652 N N . VAL A 1 81 ? -7.760 -2.273 -1.008 1.00 95.31 81 VAL A N 1
ATOM 653 C CA . VAL A 1 81 ? -7.982 -1.610 -2.301 1.00 95.31 81 VAL A CA 1
ATOM 654 C C . VAL A 1 81 ? -6.942 -2.083 -3.302 1.00 95.31 81 VAL A C 1
ATOM 656 O O . VAL A 1 81 ? -5.816 -2.398 -2.914 1.00 95.31 81 VAL A O 1
ATOM 659 N N . ASN A 1 82 ? -7.324 -2.098 -4.575 1.00 94.81 82 ASN A N 1
ATOM 660 C CA . ASN A 1 82 ? -6.461 -2.492 -5.677 1.00 94.81 82 ASN A CA 1
ATOM 661 C C . ASN A 1 82 ? -6.274 -1.298 -6.618 1.00 94.81 82 ASN A C 1
ATOM 663 O O . ASN A 1 82 ? -7.235 -0.593 -6.932 1.00 94.81 82 ASN A O 1
ATOM 667 N N . TYR A 1 83 ? -5.044 -1.092 -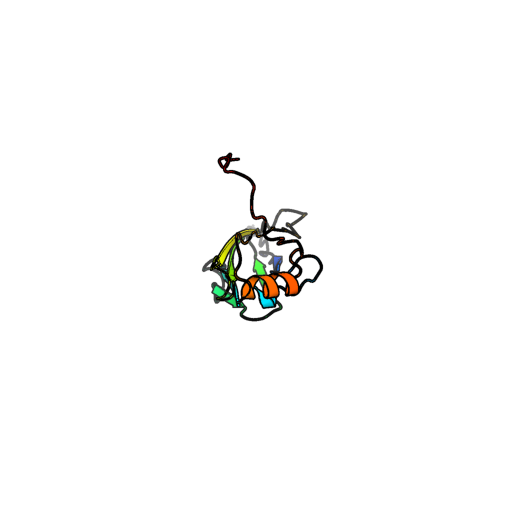7.069 1.00 92.19 83 TYR A N 1
ATOM 668 C CA . TYR A 1 83 ? -4.687 -0.103 -8.081 1.00 92.19 83 TYR A CA 1
ATOM 669 C C . TYR A 1 83 ? -3.945 -0.795 -9.216 1.00 92.19 83 TYR A C 1
ATOM 671 O O . TYR A 1 83 ? -3.178 -1.715 -8.962 1.00 92.19 83 TYR A O 1
ATOM 679 N N . ILE A 1 84 ? -4.143 -0.339 -10.448 1.00 90.38 84 ILE A N 1
ATOM 680 C CA . ILE A 1 84 ? -3.343 -0.760 -11.600 1.00 90.38 84 ILE A CA 1
ATOM 681 C C . ILE A 1 84 ? -2.537 0.452 -12.044 1.00 90.38 84 ILE A C 1
ATOM 683 O O . ILE A 1 84 ? -3.079 1.556 -12.135 1.00 90.38 84 ILE A O 1
ATOM 687 N N . TYR A 1 85 ? -1.245 0.245 -12.258 1.00 87.06 85 TYR A N 1
ATOM 688 C CA . TYR A 1 85 ? -0.312 1.281 -12.656 1.00 87.06 85 TYR A CA 1
ATOM 689 C C . TYR A 1 85 ? 0.443 0.861 -13.914 1.00 87.06 85 TYR A C 1
ATOM 691 O O . TYR A 1 85 ? 1.164 -0.137 -13.895 1.00 87.06 85 TYR A O 1
ATOM 699 N N . ASP A 1 86 ? 0.287 1.637 -14.983 1.00 87.81 86 ASP A N 1
ATOM 700 C CA . ASP A 1 86 ? 0.925 1.389 -16.272 1.00 87.81 86 ASP A CA 1
ATOM 701 C C . ASP A 1 86 ? 2.224 2.197 -16.390 1.00 87.81 86 ASP A C 1
ATOM 703 O O . ASP A 1 86 ? 2.240 3.423 -16.280 1.00 87.81 86 ASP A O 1
ATOM 707 N N . ILE A 1 87 ? 3.329 1.494 -16.621 1.00 85.25 87 ILE A N 1
ATOM 708 C CA . ILE A 1 87 ? 4.651 2.057 -16.889 1.00 85.25 87 ILE A CA 1
ATOM 709 C C . ILE A 1 87 ? 4.873 2.033 -18.398 1.00 85.25 87 ILE A C 1
ATOM 711 O O . ILE A 1 87 ? 4.930 0.963 -19.010 1.00 85.25 87 ILE A O 1
ATOM 715 N N . CYS A 1 88 ? 5.044 3.217 -18.983 1.00 84.62 88 CYS A N 1
ATOM 716 C CA . CYS A 1 88 ? 5.324 3.414 -20.402 1.00 84.62 88 CYS A CA 1
ATOM 717 C C . CYS A 1 88 ? 6.776 3.872 -20.585 1.00 84.62 88 CYS A C 1
ATOM 719 O O . CYS A 1 88 ? 7.166 4.891 -20.031 1.00 84.62 88 CYS A O 1
ATOM 721 N N . ILE A 1 89 ? 7.582 3.143 -21.361 1.00 79.19 89 ILE A N 1
ATOM 722 C CA . ILE A 1 89 ? 9.027 3.419 -21.515 1.00 79.19 89 ILE A CA 1
ATOM 723 C C . ILE A 1 89 ? 9.317 4.651 -22.376 1.00 79.19 89 ILE A C 1
ATOM 725 O O . ILE A 1 89 ? 10.315 5.331 -22.160 1.00 79.19 89 ILE A O 1
ATOM 729 N N . ASN A 1 90 ? 8.448 4.934 -23.346 1.00 74.88 90 ASN A N 1
ATOM 730 C CA . ASN A 1 90 ? 8.633 6.024 -24.309 1.00 74.88 90 ASN A CA 1
ATOM 731 C C . ASN A 1 90 ? 7.971 7.337 -23.869 1.00 74.88 90 ASN A C 1
ATOM 733 O O . ASN A 1 90 ? 7.857 8.252 -24.677 1.00 74.88 90 ASN A O 1
ATOM 737 N N . ASP A 1 91 ? 7.449 7.394 -22.646 1.00 67.19 91 ASP A N 1
ATOM 738 C CA . ASP A 1 91 ? 6.772 8.580 -22.137 1.00 67.19 91 ASP A CA 1
ATOM 739 C C . ASP A 1 91 ? 7.816 9.448 -21.424 1.00 67.19 91 ASP A C 1
ATOM 741 O O . ASP A 1 91 ? 8.295 9.083 -20.358 1.00 67.19 91 ASP A O 1
ATOM 745 N N . ASP A 1 92 ? 8.241 10.565 -22.016 1.00 54.00 92 ASP A N 1
ATOM 746 C CA . ASP A 1 92 ? 9.348 11.391 -21.497 1.00 54.00 92 ASP A CA 1
ATOM 747 C C . ASP A 1 92 ? 9.086 11.958 -20.073 1.00 54.00 92 ASP A C 1
ATOM 749 O O . ASP A 1 92 ? 9.991 12.501 -19.436 1.00 54.00 92 ASP A O 1
ATOM 753 N N . GLU A 1 93 ? 7.868 11.792 -19.538 1.00 54.59 93 GLU A N 1
ATOM 754 C CA . GLU A 1 93 ? 7.417 12.287 -18.231 1.00 54.59 93 GLU A CA 1
ATOM 755 C C . GLU A 1 93 ? 7.157 11.202 -17.160 1.00 54.59 93 GLU A C 1
ATOM 757 O O . GLU A 1 93 ? 6.703 11.564 -16.076 1.00 54.59 93 GLU A O 1
ATOM 762 N N . VAL A 1 94 ? 7.416 9.904 -17.425 1.00 52.62 94 VAL A N 1
ATOM 763 C CA . VAL A 1 94 ? 6.857 8.710 -16.723 1.00 52.62 94 VAL A CA 1
ATOM 764 C C . VAL A 1 94 ? 6.399 8.913 -15.253 1.00 52.62 94 VAL A C 1
ATOM 766 O O . VAL A 1 94 ? 7.034 8.483 -14.289 1.00 52.62 94 VAL A O 1
ATOM 769 N N . ASN A 1 95 ? 5.218 9.528 -15.124 1.00 60.53 95 ASN A N 1
ATOM 770 C CA . ASN A 1 95 ? 4.163 9.388 -14.115 1.00 60.53 95 ASN A CA 1
ATOM 771 C C . ASN A 1 95 ? 4.549 9.405 -12.617 1.00 60.53 95 ASN A C 1
ATOM 773 O O . ASN A 1 95 ? 4.113 8.576 -11.825 1.00 60.53 95 ASN A O 1
ATOM 777 N N . ALA A 1 96 ? 5.301 10.407 -12.164 1.00 58.94 96 ALA A N 1
ATOM 778 C CA . ALA A 1 96 ? 5.936 10.361 -10.840 1.00 58.94 96 ALA A CA 1
ATOM 779 C C . ALA A 1 96 ? 5.024 10.406 -9.584 1.00 58.94 96 ALA A C 1
ATOM 781 O O . ALA A 1 96 ? 5.519 10.119 -8.491 1.00 58.94 96 ALA A O 1
ATOM 782 N N . LEU A 1 97 ? 3.730 10.765 -9.657 1.00 61.12 97 LEU A N 1
ATOM 783 C CA . LEU A 1 97 ? 2.908 10.851 -8.437 1.00 61.12 97 LEU A CA 1
ATOM 784 C C . LEU A 1 97 ? 1.398 10.733 -8.676 1.00 61.12 97 LEU A C 1
ATOM 786 O O . LEU A 1 97 ? 0.759 11.650 -9.183 1.00 61.12 97 LEU A O 1
ATOM 790 N N . TRP A 1 98 ? 0.798 9.636 -8.212 1.00 68.00 98 TRP A N 1
ATOM 791 C CA . TRP A 1 98 ? -0.656 9.482 -8.136 1.00 68.00 98 TRP A CA 1
ATOM 792 C C . TRP A 1 98 ? -1.092 9.549 -6.676 1.00 68.00 98 TRP A C 1
ATOM 794 O O . TRP A 1 98 ? -0.822 8.643 -5.892 1.00 68.00 98 TRP A O 1
ATOM 804 N N . THR A 1 99 ? -1.793 10.620 -6.301 1.00 71.31 99 THR A N 1
ATOM 805 C CA . THR A 1 99 ? -2.430 10.706 -4.981 1.00 71.31 99 THR A CA 1
ATOM 806 C C . THR A 1 99 ? -3.859 10.193 -5.086 1.00 71.31 99 THR A C 1
ATOM 808 O O . THR A 1 99 ? -4.647 10.678 -5.899 1.00 71.31 99 THR A O 1
ATOM 811 N N . LYS A 1 100 ? -4.202 9.197 -4.267 1.00 79.12 100 LYS A N 1
ATOM 812 C CA . LYS A 1 100 ? -5.561 8.662 -4.158 1.00 79.12 100 LYS A CA 1
ATOM 813 C C . LYS A 1 100 ? -6.087 8.924 -2.755 1.00 79.12 100 LYS A C 1
ATOM 815 O O . LYS A 1 100 ? -5.466 8.531 -1.771 1.00 79.12 100 LYS A O 1
ATOM 820 N N . ASN A 1 101 ? -7.241 9.580 -2.678 1.00 81.19 101 ASN A N 1
ATOM 821 C CA . ASN A 1 101 ? -7.949 9.776 -1.421 1.00 81.19 101 ASN A CA 1
ATOM 822 C C . ASN A 1 101 ? -8.787 8.536 -1.119 1.00 81.19 101 ASN A C 1
ATOM 824 O O . ASN A 1 101 ? -9.556 8.077 -1.962 1.00 81.19 101 ASN A O 1
ATOM 828 N N . LEU A 1 102 ? -8.646 8.012 0.095 1.00 84.38 102 LEU A N 1
ATOM 829 C CA . LEU A 1 102 ? -9.430 6.889 0.590 1.00 84.38 102 LEU A CA 1
ATOM 830 C C . LEU A 1 102 ? -10.421 7.378 1.637 1.00 84.38 102 LEU A C 1
ATOM 832 O O . LEU A 1 102 ? -10.047 8.075 2.579 1.00 84.38 102 LEU A O 1
ATOM 836 N N . MET A 1 103 ? -11.681 6.979 1.480 1.00 83.81 103 MET A N 1
ATOM 837 C CA . MET A 1 103 ? -12.744 7.271 2.432 1.00 83.81 103 MET A CA 1
ATOM 838 C C . MET A 1 103 ? -13.147 5.990 3.158 1.00 83.81 103 MET A C 1
ATOM 840 O O . MET A 1 103 ? -13.424 4.968 2.533 1.00 83.81 103 MET A O 1
ATOM 844 N N . PHE A 1 104 ? -13.215 6.060 4.485 1.00 86.81 104 PHE A N 1
ATOM 845 C CA . PHE A 1 104 ? -13.660 4.959 5.332 1.00 86.81 104 PHE A CA 1
ATOM 846 C C . PHE A 1 104 ? -14.946 5.382 6.044 1.00 86.81 104 PHE A C 1
ATOM 848 O O . PHE A 1 104 ? -14.866 6.030 7.085 1.00 86.81 104 PHE A O 1
ATOM 855 N N . PRO A 1 105 ? -16.135 5.077 5.495 1.00 82.56 105 PRO A N 1
ATOM 856 C CA . PRO A 1 105 ? -17.390 5.536 6.074 1.00 82.56 105 PRO A CA 1
ATOM 857 C C . PRO A 1 105 ? -17.684 4.819 7.395 1.00 82.56 105 PRO A C 1
ATOM 859 O O . PRO A 1 105 ? -17.579 3.592 7.491 1.00 82.56 105 PRO A O 1
ATOM 862 N N . ASN A 1 106 ? -18.114 5.588 8.400 1.00 85.62 106 ASN A N 1
ATOM 863 C CA . ASN A 1 106 ? -18.479 5.094 9.732 1.00 85.62 106 ASN A CA 1
ATOM 864 C C . ASN A 1 106 ? -17.422 4.127 10.318 1.00 85.62 106 ASN A C 1
ATOM 866 O O . ASN A 1 106 ? -17.733 2.943 10.550 1.00 85.62 106 ASN A O 1
ATOM 870 N N . PRO A 1 107 ? -16.166 4.590 10.486 1.00 91.00 107 PRO A N 1
ATOM 871 C CA . PRO A 1 107 ? -15.088 3.783 11.045 1.00 91.00 107 PRO A CA 1
ATOM 872 C C . PRO A 1 107 ? -15.389 3.399 12.504 1.00 91.00 107 PRO A C 1
ATOM 874 O O . PRO A 1 107 ? -16.213 4.008 13.180 1.00 91.00 107 PRO A O 1
ATOM 877 N N . SER A 1 108 ? -14.764 2.331 13.002 1.00 92.06 108 SER A N 1
ATOM 878 C CA . SER A 1 108 ? -14.832 2.022 14.435 1.00 92.06 108 SER A CA 1
ATOM 879 C C . SER A 1 108 ? -14.005 3.044 15.220 1.00 92.06 108 SER A C 1
ATOM 881 O O . SER A 1 108 ? -13.015 3.549 14.699 1.00 92.06 108 SER A O 1
ATOM 883 N N . LYS A 1 109 ? -14.321 3.287 16.500 1.00 92.44 109 LYS A N 1
ATOM 884 C CA . LYS A 1 109 ? -13.520 4.190 17.358 1.00 92.44 109 LYS A CA 1
ATOM 885 C C . LYS A 1 109 ? -12.036 3.813 17.423 1.00 92.44 109 LYS A C 1
ATOM 887 O O . LYS A 1 109 ? -11.175 4.660 17.637 1.00 92.44 109 LYS A O 1
ATOM 892 N N . GLU A 1 110 ? -11.732 2.524 17.301 1.00 94.12 110 GLU A N 1
ATOM 893 C CA . GLU A 1 110 ? -10.354 2.038 17.259 1.00 94.12 110 GLU A CA 1
ATOM 894 C C . GLU A 1 110 ? -9.675 2.403 15.935 1.00 94.12 110 GLU A C 1
ATOM 896 O O . GLU A 1 110 ? -8.553 2.908 15.934 1.00 94.12 110 GLU A O 1
ATOM 901 N N . PHE A 1 111 ? -10.371 2.210 14.814 1.00 94.50 111 PHE A N 1
ATOM 902 C CA . PHE A 1 111 ? -9.853 2.562 13.499 1.00 94.50 111 PHE A CA 1
ATOM 903 C C . PHE A 1 111 ? -9.770 4.080 13.284 1.00 94.50 111 PHE A C 1
ATOM 905 O O . PHE A 1 111 ? -8.810 4.541 12.681 1.00 94.50 111 PHE A O 1
ATOM 912 N N . GLU A 1 112 ? -10.683 4.873 13.854 1.00 93.44 112 GLU A N 1
ATOM 913 C CA . GLU A 1 112 ? -10.602 6.344 13.885 1.00 93.44 112 GLU A CA 1
ATOM 914 C C . GLU A 1 112 ? -9.274 6.819 14.469 1.00 93.44 112 GLU A C 1
ATOM 916 O O . GLU A 1 112 ? -8.573 7.612 13.849 1.00 93.44 112 GLU A O 1
ATOM 921 N N . LYS A 1 113 ? -8.862 6.277 15.622 1.00 94.69 113 LYS A N 1
ATOM 922 C CA . LYS A 1 113 ? -7.563 6.613 16.225 1.00 94.69 113 LYS A CA 1
ATOM 923 C C . LYS A 1 113 ? -6.401 6.294 15.284 1.00 94.69 113 LYS A C 1
ATOM 925 O O . LYS A 1 113 ? -5.462 7.078 15.193 1.00 94.69 113 LYS A O 1
ATOM 930 N N . LYS A 1 114 ? -6.464 5.165 14.571 1.00 95.12 114 LYS A N 1
ATOM 931 C CA . LYS A 1 114 ? -5.443 4.776 13.587 1.00 95.12 114 LYS A CA 1
ATOM 932 C C . LYS A 1 114 ? -5.439 5.704 12.371 1.00 95.12 114 LYS A C 1
ATOM 934 O O . LYS A 1 114 ? -4.361 6.072 11.915 1.00 95.12 114 LYS A O 1
ATOM 939 N N . LEU A 1 115 ? -6.611 6.122 11.888 1.00 93.81 115 LEU A N 1
ATOM 940 C CA . LEU A 1 115 ? -6.746 7.114 10.819 1.00 93.81 115 LEU A CA 1
ATOM 941 C C . LEU A 1 115 ? -6.119 8.448 11.230 1.00 93.81 115 LEU A C 1
ATOM 943 O O . LEU A 1 115 ? -5.350 8.998 10.452 1.00 93.81 115 LEU A O 1
ATOM 947 N N . LEU A 1 116 ? -6.363 8.925 12.455 1.00 93.00 116 LEU A N 1
ATOM 948 C CA . LEU A 1 116 ? -5.749 10.154 12.976 1.00 93.00 116 LEU A CA 1
ATOM 949 C C . LEU A 1 116 ? -4.220 10.052 13.050 1.00 93.00 116 LEU A C 1
ATOM 951 O O . LEU A 1 116 ? -3.523 10.957 12.601 1.00 93.00 116 LEU A O 1
ATOM 955 N N . LEU A 1 117 ? -3.688 8.932 13.554 1.00 93.81 117 LEU A N 1
ATOM 956 C CA . LEU A 1 117 ? -2.239 8.683 13.573 1.00 93.81 117 LEU A CA 1
ATOM 957 C C . LEU A 1 117 ? -1.635 8.612 12.160 1.00 93.81 117 LEU A C 1
ATOM 959 O O . LEU A 1 117 ? -0.482 8.986 11.965 1.00 93.81 117 LEU A O 1
ATOM 963 N N . ALA A 1 118 ? -2.413 8.157 11.176 1.00 92.31 118 ALA A N 1
ATOM 964 C CA . ALA A 1 118 ? -2.041 8.131 9.763 1.00 92.31 118 ALA A CA 1
ATOM 965 C C . ALA A 1 118 ? -2.307 9.464 9.028 1.00 92.31 118 ALA A C 1
ATOM 967 O O . ALA A 1 118 ? -2.202 9.513 7.802 1.00 92.31 118 ALA A O 1
ATOM 968 N N . GLY A 1 119 ? -2.645 10.541 9.750 1.00 90.56 119 GLY A N 1
ATOM 969 C CA . GLY A 1 119 ? -2.852 11.882 9.195 1.00 90.56 119 GLY A CA 1
ATOM 970 C C . GLY A 1 119 ? -4.225 12.128 8.563 1.00 90.56 119 GLY A C 1
ATOM 971 O O . GLY A 1 119 ? -4.379 13.053 7.767 1.00 90.56 119 GLY A O 1
ATOM 972 N N . GLY A 1 120 ? -5.221 11.304 8.892 1.00 87.50 120 GLY A N 1
ATOM 973 C CA . GLY A 1 120 ? -6.621 11.545 8.554 1.00 87.50 120 GLY A CA 1
ATOM 974 C C . GLY A 1 120 ? -7.195 12.767 9.290 1.00 87.50 120 GLY A C 1
ATOM 975 O O . GLY A 1 120 ? -6.710 13.121 10.367 1.00 87.50 120 GLY A O 1
ATOM 976 N N . PRO A 1 121 ? -8.230 13.421 8.733 1.00 79.25 121 PRO A N 1
ATOM 977 C CA . PRO A 1 121 ? -8.815 14.618 9.327 1.00 79.25 121 PRO A CA 1
ATOM 978 C C . PRO A 1 121 ? -9.494 14.315 10.673 1.00 79.25 121 PRO A C 1
ATOM 980 O O . PRO A 1 121 ? -10.173 13.300 10.825 1.00 79.25 121 PRO A O 1
ATOM 983 N N . GLY A 1 122 ? -9.316 15.222 11.640 1.00 65.75 122 GLY A N 1
ATOM 984 C CA . GLY A 1 122 ? -9.885 15.155 12.994 1.00 65.75 122 GLY A CA 1
ATOM 985 C C . GLY A 1 122 ? -11.407 15.270 13.066 1.00 65.75 122 GLY A C 1
ATOM 986 O O . GLY A 1 122 ? -12.008 14.844 14.050 1.00 65.75 122 GLY A O 1
ATOM 987 N N . ASP A 1 123 ? -12.032 15.792 12.013 1.00 55.44 123 ASP A N 1
ATOM 988 C CA . ASP A 1 123 ? -13.443 16.178 12.005 1.00 55.44 123 ASP A CA 1
ATOM 989 C C . ASP A 1 123 ? -14.385 15.038 11.593 1.00 55.44 123 ASP A C 1
ATOM 991 O O . ASP A 1 123 ? -15.392 15.256 10.919 1.00 55.44 123 ASP A O 1
ATOM 995 N N . TYR A 1 124 ? -14.137 13.817 12.077 1.00 52.88 124 TYR A N 1
ATOM 996 C CA . TYR A 1 124 ? -15.210 12.823 12.212 1.00 52.88 124 TYR A CA 1
ATOM 997 C C . TYR A 1 124 ? -16.115 13.235 13.385 1.00 52.88 124 TYR A C 1
ATOM 999 O O . TYR A 1 124 ? -16.304 12.503 14.355 1.00 52.88 124 TYR A O 1
ATOM 1007 N N . VAL A 1 125 ? -16.660 14.453 13.326 1.00 36.50 125 VAL A N 1
ATOM 1008 C CA . VAL A 1 125 ? -17.769 14.847 14.182 1.00 36.50 125 VAL A CA 1
ATOM 1009 C C . VAL A 1 125 ? -18.897 13.905 13.809 1.00 36.50 125 VAL A C 1
ATOM 1011 O O . VAL A 1 125 ? -19.337 13.875 12.660 1.00 36.50 125 VAL A O 1
ATOM 1014 N N . SER A 1 126 ? -19.323 13.113 14.787 1.00 39.38 126 SER A N 1
ATOM 1015 C CA . SER A 1 126 ? -20.559 12.347 14.790 1.00 39.38 126 SER A CA 1
ATOM 1016 C C . SER A 1 126 ? -21.699 13.210 14.247 1.00 39.38 126 SER A C 1
ATOM 1018 O O . SER A 1 126 ? -22.360 13.931 14.994 1.00 39.38 126 SER A O 1
ATOM 1020 N N . SER A 1 127 ? -21.916 13.161 12.936 1.00 36.06 127 SER A N 1
ATOM 1021 C CA . SER A 1 127 ? -23.040 13.789 12.261 1.00 36.06 127 SER A CA 1
ATOM 1022 C C . SER A 1 127 ? -24.241 12.884 12.481 1.00 36.06 127 SER A C 1
ATOM 1024 O O . SER A 1 127 ? -24.713 12.157 11.614 1.00 36.06 127 SER A O 1
ATOM 1026 N N . SER A 1 128 ? -24.758 12.926 13.706 1.00 37.06 128 SER A N 1
ATOM 1027 C CA . SER A 1 128 ? -26.184 12.755 13.899 1.00 37.06 128 SER A CA 1
ATOM 1028 C C . SER A 1 128 ? -26.886 13.836 13.071 1.00 37.06 128 SER A C 1
ATOM 1030 O O . SER A 1 128 ? -26.855 15.009 13.433 1.00 37.06 128 SER A O 1
ATOM 1032 N N . THR A 1 129 ? -27.544 13.391 11.996 1.00 37.62 129 THR A N 1
ATOM 1033 C CA . THR A 1 129 ? -28.455 14.129 11.100 1.00 37.62 129 THR A CA 1
ATOM 1034 C C . THR A 1 129 ? -27.786 14.887 9.948 1.00 37.62 129 THR A C 1
ATOM 1036 O O . THR A 1 129 ? -27.259 15.970 10.150 1.00 37.62 129 THR A O 1
ATOM 1039 N N . ILE A 1 130 ? -27.901 14.350 8.726 1.00 35.81 130 ILE A N 1
ATOM 1040 C CA . ILE A 1 130 ? -28.586 14.966 7.569 1.00 35.81 130 ILE A CA 1
ATOM 1041 C C . ILE A 1 130 ? -28.992 13.833 6.601 1.00 35.81 130 ILE A C 1
ATOM 1043 O O . ILE A 1 130 ? -28.376 12.772 6.557 1.00 35.81 130 ILE A O 1
ATOM 1047 N N . LYS A 1 131 ? -30.142 14.047 5.961 1.00 35.00 131 LYS A N 1
ATOM 1048 C CA . LYS A 1 131 ? -31.033 13.093 5.295 1.00 35.00 131 LYS A CA 1
ATOM 1049 C C . LYS A 1 131 ? -30.436 12.432 4.047 1.00 35.00 131 LYS A C 1
ATOM 1051 O O . LYS A 1 131 ? -29.552 12.974 3.400 1.00 35.00 131 LYS A O 1
ATOM 1056 N N . SER A 1 132 ? -31.012 11.274 3.731 1.00 40.56 132 SER A N 1
ATOM 1057 C CA . SER A 1 132 ? -30.919 10.549 2.463 1.00 40.56 132 SER A CA 1
ATOM 1058 C C . SER A 1 132 ? -31.024 11.460 1.239 1.00 40.56 132 SER A C 1
ATOM 1060 O O . SER A 1 132 ? -32.028 12.155 1.110 1.00 40.56 132 SER A O 1
ATOM 1062 N N . GLU A 1 133 ? -30.071 11.345 0.321 1.00 36.66 133 GLU A N 1
ATOM 1063 C CA . GLU A 1 133 ? -30.246 11.621 -1.108 1.00 36.66 133 GLU A CA 1
ATOM 1064 C C . GLU A 1 133 ? -29.232 10.764 -1.893 1.00 36.66 133 GLU A C 1
ATOM 1066 O O . GLU A 1 133 ? -28.121 10.506 -1.426 1.00 36.66 133 GLU A O 1
ATOM 1071 N N . GLU A 1 134 ? -29.698 10.199 -3.007 1.00 36.19 134 GLU A N 1
ATOM 1072 C CA . GLU A 1 134 ? -29.097 9.104 -3.783 1.00 36.19 134 GLU A CA 1
ATOM 1073 C C . GLU A 1 134 ? -27.710 9.427 -4.377 1.00 36.19 134 GLU A C 1
ATOM 1075 O O . GLU A 1 134 ? -27.424 10.583 -4.696 1.00 36.19 134 GLU A O 1
ATOM 1080 N N . PRO A 1 135 ? -26.843 8.418 -4.606 1.00 33.19 135 PRO A N 1
ATOM 1081 C CA . PRO A 1 135 ? -25.580 8.634 -5.300 1.00 33.19 135 PRO A CA 1
ATOM 1082 C C . PRO A 1 135 ? -25.815 8.887 -6.797 1.00 33.19 135 PRO A C 1
ATOM 1084 O O . PRO A 1 135 ? -26.317 8.018 -7.510 1.00 33.19 135 PRO A O 1
ATOM 1087 N N . GLN A 1 136 ? -25.395 10.055 -7.288 1.00 32.19 136 GLN A N 1
ATOM 1088 C CA . GLN A 1 136 ? -25.221 10.273 -8.724 1.00 32.19 136 GLN A CA 1
ATOM 1089 C C . GLN A 1 136 ? -23.893 9.672 -9.185 1.00 32.19 136 GLN A C 1
ATOM 1091 O O . GLN A 1 136 ? -22.839 9.924 -8.600 1.00 32.19 136 GLN A O 1
ATOM 1096 N N . ILE A 1 137 ? -23.985 8.852 -10.230 1.00 31.19 137 ILE A N 1
ATOM 1097 C CA . ILE A 1 137 ? -22.865 8.214 -10.917 1.00 31.19 137 ILE A CA 1
ATOM 1098 C C . ILE A 1 137 ? -22.225 9.242 -11.857 1.00 31.19 137 ILE A C 1
ATOM 1100 O O . ILE A 1 137 ? -22.927 9.830 -12.680 1.00 31.19 137 ILE A O 1
ATOM 1104 N N . LEU A 1 138 ? -20.903 9.400 -11.759 1.00 30.88 138 LEU A N 1
ATOM 1105 C CA . LEU A 1 138 ? -20.027 9.889 -12.827 1.00 30.88 138 LEU A CA 1
ATOM 1106 C C . LEU A 1 138 ? -18.855 8.918 -12.959 1.00 30.88 138 LEU A C 1
ATOM 1108 O O . LEU A 1 138 ? -18.221 8.635 -11.916 1.00 30.88 138 LEU A O 1
#

Foldseek 3Di:
DDDPPPCPPLDKAKDKDWDAAPPRFHLLLWFQKKWKAWPPVDDPRTDIGRDPRRMDIDIDSAKTKIKMWTATDPQAPDGIDIDIDIAHPPDPVGDDDDDDDDDRPPGDPSVLVSCVSRVHDPPPPVPPDDDDDDDDDD

Radius of gyration: 20.49 Å; chains: 1; bounding box: 59×30×66 Å